Protein AF-A0A1B6AV57-F1 (afdb_monomer)

Foldseek 3Di:
DDDDDDDDDDDPDDPDPPPDDDPPVVVVVVVVDQDPVNVLLVVVLVQLVVVCVVVVLQDALVRSCVVCVVVVNDDDSVSSNVSCVVVVRGHDDPDDPPDDPDDDPPDDDDDDDD

Nearest PDB structures (foldseek):
  8c6j-assembly1_V  TM=6.188E-01  e=7.836E+00  Homo sapiens
  2ezl-assembly1_A  TM=3.489E-01  e=8.851E+00  Muvirus mu

Secondary structure (DSSP, 8-state):
------------------PPPPPHHHHHHHHHS--HHHHHHHHHHHHHHHHHHHTTT---HHHHHHHHHHTT----HHHHHHHHHHTT--PPPS-------PPPTTS-PPPPP-

Solvent-accessible surface area (backbone atoms only — not comparable to full-atom values): 7524 Å² total; per-residue (Å²): 141,81,90,80,89,81,85,80,73,83,77,84,71,84,76,77,85,70,75,75,79,73,55,74,66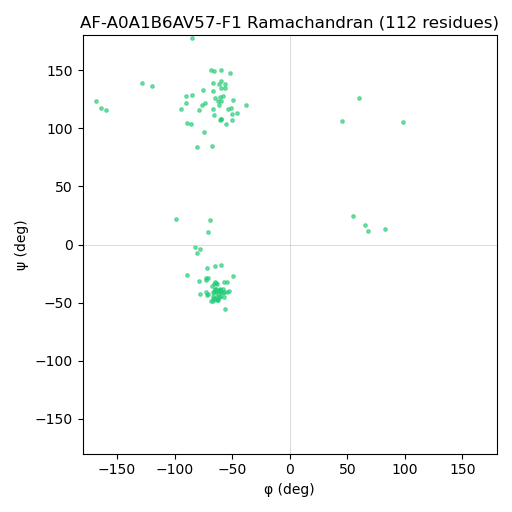,62,60,48,52,66,69,70,50,74,47,78,63,51,55,52,49,52,53,50,49,52,52,56,49,50,56,27,58,79,48,74,36,52,50,31,51,71,56,48,45,54,48,36,51,72,75,68,46,94,68,58,63,69,55,46,44,48,50,30,58,74,70,71,55,66,29,62,70,97,60,81,80,78,73,72,82,78,78,64,88,86,59,87,72,82,80,83,86,130

Sequence (114 aa):
MTRSATISGPSRSAGNWRSPRPPYYATNKRKEEPSQRALRDEELKKEITRVHEENYGAYGARKIWHHLQREGIEAARCTVEHLMRVLGRAGAVRSEKRHATVPDPATKRPKDLV

Radius of gyration: 31.86 Å; Cα contacts (8 Å, |Δi|>4): 52; chains: 1; bounding box: 70×72×95 Å

pLDDT: mean 73.36, std 13.9, range [40.94, 91.62]

Mean predicted aligned error: 16.63 Å

Structure (mmCIF, N/CA/C/O backbone):
data_A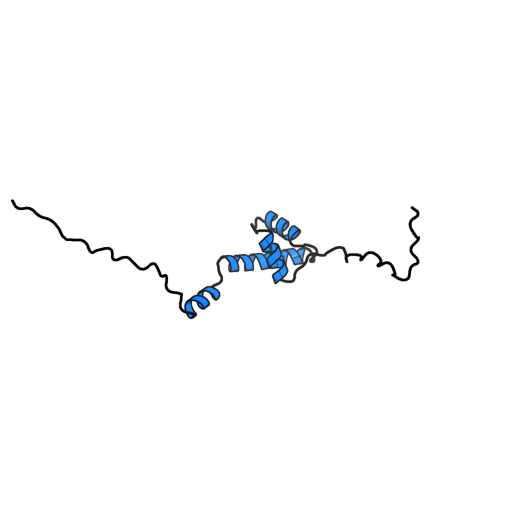F-A0A1B6AV57-F1
#
_entry.id   AF-A0A1B6AV57-F1
#
loop_
_atom_site.group_PDB
_atom_site.id
_atom_site.type_symbol
_atom_site.label_atom_id
_atom_site.label_alt_id
_atom_site.label_comp_id
_atom_site.label_asym_id
_atom_site.label_entity_id
_atom_site.label_seq_id
_atom_site.pdbx_PDB_ins_code
_atom_site.Cartn_x
_atom_site.Cartn_y
_atom_site.Cartn_z
_atom_site.occupancy
_atom_site.B_iso_or_equiv
_atom_site.auth_seq_id
_atom_site.auth_comp_id
_atom_site.auth_asym_id
_atom_site.auth_atom_id
_atom_site.pdbx_PDB_model_num
ATOM 1 N N . MET A 1 1 ? -43.008 55.597 39.326 1.00 50.09 1 MET A N 1
ATOM 2 C CA . MET A 1 1 ? -42.555 56.467 38.213 1.00 50.09 1 MET A CA 1
ATOM 3 C C . MET A 1 1 ? -41.198 57.007 38.642 1.00 50.09 1 MET A C 1
ATOM 5 O O . MET A 1 1 ? -41.178 57.729 39.619 1.00 50.09 1 MET A O 1
ATOM 9 N N . THR A 1 2 ? -40.063 56.458 38.205 1.00 43.41 2 THR A N 1
ATOM 10 C CA . THR A 1 2 ? -39.308 56.759 36.963 1.00 43.41 2 THR A CA 1
ATOM 11 C C . THR A 1 2 ? -38.309 55.599 36.722 1.00 43.41 2 THR A C 1
ATOM 13 O O . THR A 1 2 ? -37.660 55.153 37.656 1.00 43.41 2 THR A O 1
ATOM 16 N N . ARG A 1 3 ? -38.402 54.832 35.627 1.00 44.06 3 ARG A N 1
ATOM 17 C CA . ARG A 1 3 ? -37.737 54.971 34.308 1.00 44.06 3 ARG A CA 1
ATOM 18 C C . ARG A 1 3 ? -36.190 54.944 34.307 1.00 44.06 3 ARG A C 1
ATOM 20 O O . ARG A 1 3 ? -35.571 55.807 34.915 1.00 44.06 3 ARG A O 1
ATOM 27 N N . SER A 1 4 ? -35.671 54.027 33.464 1.00 40.94 4 SER A N 1
ATOM 28 C CA . SER A 1 4 ? -34.347 53.968 32.789 1.00 40.94 4 SER A CA 1
ATOM 29 C C . SER A 1 4 ? -33.295 53.076 33.484 1.00 40.94 4 SER A C 1
ATOM 31 O O . SER A 1 4 ? -32.848 53.408 34.570 1.00 40.94 4 SER A O 1
ATOM 33 N N . ALA A 1 5 ? -32.924 51.865 33.019 1.00 52.38 5 ALA A N 1
ATOM 34 C CA . ALA A 1 5 ? -32.347 51.453 31.717 1.00 52.38 5 ALA A CA 1
ATOM 35 C C . ALA A 1 5 ? -31.222 52.417 31.297 1.00 52.38 5 ALA A C 1
ATOM 37 O O . ALA A 1 5 ? -31.516 53.558 30.977 1.00 52.38 5 ALA A O 1
ATOM 38 N N . THR A 1 6 ? -29.934 52.070 31.352 1.00 57.97 6 THR A N 1
ATOM 39 C CA . THR A 1 6 ? -29.251 51.140 30.439 1.00 57.97 6 THR A CA 1
ATOM 40 C C . THR A 1 6 ? -27.865 50.770 31.003 1.00 57.97 6 THR A C 1
ATOM 42 O O . THR A 1 6 ? -27.031 51.642 31.225 1.00 57.97 6 THR A O 1
ATOM 45 N N . ILE A 1 7 ? -27.565 49.480 31.198 1.00 52.59 7 ILE A N 1
ATOM 46 C CA . ILE A 1 7 ? -26.170 49.043 31.377 1.00 52.59 7 ILE A CA 1
ATOM 47 C C . ILE A 1 7 ? -25.605 48.827 29.974 1.00 52.59 7 ILE A C 1
ATOM 49 O O . ILE A 1 7 ? -25.955 47.870 29.286 1.00 52.59 7 ILE A O 1
ATOM 53 N N . SER A 1 8 ? -24.787 49.784 29.541 1.00 54.00 8 SER A N 1
ATOM 54 C CA . SER A 1 8 ? -23.938 49.702 28.355 1.00 54.00 8 SER A CA 1
ATOM 55 C C . SER A 1 8 ? -23.134 48.396 28.388 1.00 54.00 8 SER A C 1
ATOM 57 O O . SER A 1 8 ? -22.306 48.193 29.275 1.00 54.00 8 SER A O 1
ATOM 59 N N . GLY A 1 9 ? -23.425 47.481 27.461 1.00 51.84 9 GLY A N 1
ATOM 60 C CA . GLY A 1 9 ? -22.663 46.246 27.296 1.00 51.84 9 GLY A CA 1
ATOM 61 C C . GLY A 1 9 ? -21.248 46.541 26.781 1.00 51.84 9 GLY A C 1
ATOM 62 O O . GLY A 1 9 ? -21.050 47.521 26.058 1.00 51.84 9 GLY A O 1
ATOM 63 N N . PRO A 1 10 ? -20.245 45.717 27.124 1.00 51.09 10 PRO A N 1
ATOM 64 C CA . PRO A 1 10 ? -18.881 45.960 26.692 1.00 51.09 10 PRO A CA 1
ATOM 65 C C . PRO A 1 10 ? -18.760 45.848 25.167 1.00 51.09 10 PRO A C 1
ATOM 67 O O . PRO A 1 10 ? -19.132 44.848 24.550 1.00 51.09 10 PRO A O 1
ATOM 70 N N . SER A 1 11 ? -18.216 46.919 24.590 1.00 53.47 11 SER A N 1
ATOM 71 C CA . SER A 1 11 ? -17.697 47.035 23.229 1.00 53.47 11 SER A CA 1
ATOM 72 C C . SER A 1 11 ? -16.984 45.751 22.790 1.00 53.47 11 SER A C 1
ATOM 74 O O . SER A 1 11 ? -15.998 45.337 23.404 1.00 53.47 11 SER A O 1
ATOM 76 N N . ARG A 1 12 ? -17.476 45.122 21.713 1.00 51.50 12 ARG A N 1
ATOM 77 C CA . ARG A 1 12 ? -16.753 44.075 20.980 1.00 51.50 12 ARG A CA 1
ATOM 78 C C . ARG A 1 12 ? -15.544 44.723 20.310 1.00 51.50 12 ARG A C 1
ATOM 80 O O . ARG A 1 12 ? -15.607 45.127 19.151 1.00 51.50 12 ARG A O 1
ATOM 87 N N . SER A 1 13 ? -14.450 44.839 21.052 1.00 51.12 13 SER A N 1
ATOM 88 C CA . SER A 1 13 ? -13.145 45.153 20.494 1.00 51.12 13 SER A CA 1
ATOM 89 C C . SER A 1 13 ? -12.791 44.092 19.451 1.00 51.12 13 SER A C 1
ATOM 91 O O . SER A 1 13 ? -12.900 42.887 19.682 1.00 51.12 13 SER A O 1
ATOM 93 N N . ALA A 1 14 ? -12.438 44.570 18.260 1.00 56.53 14 ALA A N 1
ATOM 94 C CA . ALA A 1 14 ? -12.084 43.761 17.109 1.00 56.53 14 ALA A CA 1
ATOM 95 C C . ALA A 1 14 ? -10.940 42.798 17.466 1.00 56.53 14 ALA A C 1
ATOM 97 O O . ALA A 1 14 ? -9.778 43.189 17.582 1.00 56.53 14 ALA A O 1
ATOM 98 N N . GLY A 1 15 ? -11.289 41.527 17.660 1.00 52.19 15 GLY A N 1
ATOM 99 C CA . GLY A 1 15 ? -10.337 40.444 17.844 1.00 52.19 15 GLY A CA 1
ATOM 100 C C . GLY A 1 15 ? -9.529 40.243 16.567 1.00 52.19 15 GLY A C 1
ATOM 101 O O . GLY A 1 15 ? -10.047 39.820 15.539 1.00 52.19 15 GLY A O 1
ATOM 102 N N . ASN A 1 16 ? -8.249 40.578 16.649 1.00 64.19 16 ASN A N 1
ATOM 103 C CA . ASN A 1 16 ? -7.199 40.312 15.679 1.00 64.19 16 ASN A CA 1
ATOM 104 C C . ASN A 1 16 ? -7.175 38.825 15.252 1.00 64.19 16 ASN A C 1
ATOM 106 O O . ASN A 1 16 ? -6.695 37.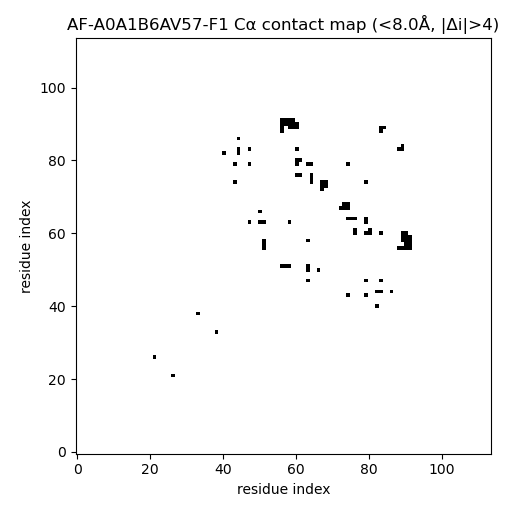975 15.998 1.00 64.19 16 ASN A O 1
ATOM 110 N N . TRP A 1 17 ? -7.620 38.519 14.026 1.00 56.62 17 TRP A N 1
ATOM 111 C CA . TRP A 1 17 ? -7.589 37.184 13.390 1.00 56.62 17 TRP A CA 1
ATOM 112 C C . TRP A 1 17 ? -6.180 36.688 13.022 1.00 56.62 17 TRP A C 1
ATOM 114 O O . TRP A 1 17 ? -6.011 35.837 12.149 1.00 56.62 17 TRP A O 1
ATOM 124 N N . ARG A 1 18 ? -5.130 37.221 13.649 1.00 62.72 18 ARG A N 1
ATOM 125 C CA . ARG A 1 18 ? -3.769 36.732 13.454 1.00 62.72 18 ARG A CA 1
ATOM 126 C C . ARG A 1 18 ? -3.591 35.495 14.324 1.00 62.72 18 ARG A C 1
ATOM 128 O O . ARG A 1 18 ? -3.102 35.587 15.445 1.00 62.72 18 ARG A O 1
ATOM 135 N N . SER A 1 19 ? -4.015 34.339 13.811 1.00 62.12 19 SER A N 1
ATOM 136 C CA . SER A 1 19 ? -3.708 33.045 14.422 1.00 62.12 19 SER A CA 1
ATOM 137 C C . SER A 1 19 ? -2.194 32.962 14.666 1.00 62.12 19 SER A C 1
ATOM 139 O O . SER A 1 19 ? -1.427 33.049 13.699 1.00 62.12 19 SER A O 1
ATOM 141 N N . PRO A 1 20 ? -1.731 32.854 15.927 1.00 71.56 20 PRO A N 1
ATOM 142 C CA . PRO A 1 20 ? -0.309 32.790 16.222 1.00 71.56 20 PRO A CA 1
ATOM 143 C C . PRO A 1 20 ? 0.309 31.584 15.525 1.00 71.56 20 PRO A C 1
ATOM 145 O O . PRO A 1 20 ? -0.246 30.482 15.557 1.00 71.56 20 PRO A O 1
ATOM 148 N N . ARG A 1 21 ? 1.464 31.787 14.885 1.00 69.25 21 ARG A N 1
ATOM 149 C CA . ARG A 1 21 ? 2.225 30.682 14.302 1.00 69.25 21 ARG A CA 1
ATOM 150 C C . ARG A 1 21 ? 2.575 29.722 15.452 1.00 69.25 21 ARG A C 1
ATOM 152 O O . ARG A 1 21 ? 3.145 30.187 16.440 1.00 69.25 21 ARG A O 1
ATOM 159 N N . PRO A 1 22 ? 2.202 28.432 15.380 1.00 71.69 22 PRO A N 1
ATOM 160 C CA . PRO A 1 22 ? 2.398 27.518 16.498 1.00 71.69 22 PRO A CA 1
ATOM 161 C C . PRO A 1 22 ? 3.890 27.425 16.859 1.00 71.69 22 PRO A C 1
ATOM 163 O O . PRO A 1 22 ? 4.725 27.409 15.948 1.00 71.69 22 PRO A O 1
ATOM 166 N N . PRO A 1 23 ? 4.240 27.372 18.160 1.00 73.62 23 PRO A N 1
ATOM 167 C CA . PRO A 1 23 ? 5.625 27.230 18.593 1.00 73.62 23 PRO A CA 1
ATOM 168 C C . PRO A 1 23 ? 6.209 25.932 18.030 1.00 73.62 23 PRO A C 1
ATOM 170 O O . PRO A 1 23 ? 5.484 24.958 17.821 1.00 73.62 23 PRO A O 1
ATOM 173 N N . TYR A 1 24 ? 7.519 25.902 17.790 1.00 72.94 24 TYR A N 1
ATOM 174 C CA . TYR A 1 24 ? 8.174 24.803 17.068 1.00 72.94 24 TYR A CA 1
ATOM 175 C C . TYR A 1 24 ? 7.889 23.410 17.668 1.00 72.94 24 TYR A C 1
ATOM 177 O O . TYR A 1 24 ? 7.738 22.423 16.947 1.00 72.94 24 TYR A O 1
ATOM 185 N N . TYR A 1 25 ? 7.715 23.332 18.988 1.00 65.06 25 TYR A N 1
ATOM 186 C CA . TYR A 1 25 ? 7.349 22.102 19.687 1.00 65.06 25 TYR A CA 1
ATOM 187 C C . TYR A 1 25 ? 5.927 21.617 19.365 1.00 65.06 25 TYR A C 1
ATOM 189 O O . TYR A 1 25 ? 5.692 20.417 19.252 1.00 65.06 25 TYR A O 1
ATOM 197 N N . ALA A 1 26 ? 4.971 22.531 19.170 1.00 61.41 26 ALA A N 1
ATOM 198 C CA . ALA A 1 26 ? 3.591 22.190 18.822 1.00 61.41 26 ALA A CA 1
ATOM 199 C C . ALA A 1 26 ? 3.476 21.656 17.386 1.00 61.41 26 ALA A C 1
ATOM 201 O O . ALA A 1 26 ? 2.617 20.822 17.099 1.00 61.41 26 ALA A O 1
ATOM 202 N N . THR A 1 27 ? 4.367 22.087 16.485 1.00 61.47 27 THR A N 1
ATOM 203 C CA . THR A 1 27 ? 4.457 21.496 15.143 1.00 61.47 27 THR A CA 1
ATOM 204 C C . THR A 1 27 ? 5.076 20.103 15.147 1.00 61.47 27 THR A C 1
ATOM 206 O O . THR A 1 27 ? 4.702 19.290 14.308 1.00 61.47 27 THR A O 1
ATOM 209 N N . ASN A 1 28 ? 5.982 19.813 16.086 1.00 62.00 28 ASN A N 1
ATOM 210 C CA . ASN A 1 28 ? 6.620 18.501 16.197 1.00 62.00 28 ASN A CA 1
ATOM 211 C C . ASN A 1 28 ? 5.700 17.470 16.862 1.00 62.00 28 ASN A C 1
ATOM 213 O O . ASN A 1 28 ? 5.532 16.392 16.306 1.00 62.00 28 ASN A O 1
ATOM 217 N N . LYS A 1 29 ? 4.982 17.828 17.935 1.00 60.38 29 LYS A N 1
ATOM 218 C CA . LYS A 1 29 ? 3.996 16.925 18.561 1.00 60.38 29 LYS A CA 1
ATOM 219 C C . LYS A 1 29 ? 2.894 16.456 17.605 1.00 60.38 29 LYS A C 1
ATOM 221 O O . LYS A 1 29 ? 2.527 15.290 17.606 1.00 60.38 29 LYS A O 1
ATOM 226 N N . ARG A 1 30 ? 2.416 17.335 16.714 1.00 57.66 30 ARG A N 1
ATOM 227 C CA . ARG A 1 30 ? 1.454 16.966 15.654 1.00 57.66 30 ARG A CA 1
ATOM 228 C C . ARG A 1 30 ? 2.003 15.977 14.620 1.00 57.66 30 ARG A C 1
ATOM 230 O O . ARG A 1 30 ? 1.216 15.414 13.869 1.00 57.66 30 ARG A O 1
ATOM 237 N N . LYS A 1 31 ? 3.327 15.827 14.519 1.00 59.28 31 LYS A N 1
ATOM 238 C CA . LYS A 1 31 ? 3.975 14.830 13.654 1.00 59.28 31 LYS A CA 1
ATOM 239 C C . LYS A 1 31 ? 4.191 13.499 14.374 1.00 59.28 31 LYS A C 1
ATOM 241 O O . LYS A 1 31 ? 4.293 12.482 13.702 1.00 59.28 31 LYS A O 1
ATOM 246 N N . GLU A 1 32 ? 4.296 13.528 15.700 1.00 56.44 32 GLU A N 1
ATOM 247 C CA . GLU A 1 32 ? 4.531 12.349 16.541 1.00 56.44 32 GLU A CA 1
ATOM 248 C C . GLU A 1 32 ? 3.251 11.539 16.768 1.00 56.44 32 GLU A C 1
ATOM 250 O O . GLU A 1 32 ? 3.313 10.317 16.860 1.00 56.44 32 GLU A O 1
ATOM 255 N N . GLU A 1 33 ? 2.087 12.191 16.806 1.00 60.53 33 GLU A N 1
ATOM 256 C CA . GLU A 1 33 ? 0.806 11.490 16.874 1.00 60.53 33 GLU A CA 1
ATOM 257 C C . GLU A 1 33 ? 0.419 10.964 15.481 1.00 60.53 33 GLU A C 1
ATOM 259 O O . GLU A 1 33 ? 0.187 11.766 14.564 1.00 60.53 33 GLU A O 1
ATOM 264 N N . PRO A 1 34 ? 0.328 9.634 15.279 1.00 62.19 34 PRO A N 1
ATOM 265 C CA . PRO A 1 34 ? -0.110 9.094 14.006 1.00 62.19 34 PRO A CA 1
ATOM 266 C C . PRO A 1 34 ? -1.535 9.578 13.741 1.00 62.19 34 PRO A C 1
ATOM 268 O O . PRO A 1 34 ? -2.469 9.325 14.502 1.00 62.19 34 PRO A O 1
ATOM 271 N N . SER A 1 35 ? -1.707 10.306 12.638 1.00 71.75 35 SER A N 1
ATOM 272 C CA . SER A 1 35 ? -3.032 10.669 12.145 1.00 71.75 35 SER A CA 1
ATOM 273 C C . SER A 1 35 ? -3.899 9.410 12.036 1.00 71.75 35 SER A C 1
ATOM 275 O O . SER A 1 35 ? -3.403 8.353 11.657 1.00 71.75 35 SER A O 1
ATOM 277 N N . GLN A 1 36 ? -5.211 9.528 12.249 1.00 72.88 36 GLN A N 1
ATOM 278 C CA . GLN A 1 36 ? -6.175 8.447 11.980 1.00 72.88 36 GLN A CA 1
ATOM 279 C C . GLN A 1 36 ? -6.004 7.822 10.578 1.00 72.88 36 GLN A C 1
ATOM 281 O O . GLN A 1 36 ? -6.308 6.652 10.366 1.00 72.88 36 GLN A O 1
ATOM 286 N N . ARG A 1 37 ? -5.479 8.593 9.613 1.00 72.75 37 ARG A N 1
ATOM 287 C CA . ARG A 1 37 ? -5.104 8.097 8.281 1.00 72.75 37 ARG A CA 1
ATOM 288 C C . ARG A 1 37 ? -3.867 7.203 8.305 1.00 72.75 37 ARG A C 1
ATOM 290 O O . ARG A 1 37 ? -3.880 6.168 7.664 1.00 72.75 37 ARG A O 1
ATOM 297 N N . ALA A 1 38 ? -2.839 7.575 9.066 1.00 75.38 38 ALA A N 1
ATOM 298 C CA . ALA A 1 38 ? -1.616 6.788 9.198 1.00 75.38 38 ALA A CA 1
ATOM 299 C C . ALA A 1 38 ? -1.891 5.427 9.854 1.00 75.38 38 ALA A C 1
ATOM 301 O O . ALA A 1 38 ? -1.353 4.426 9.401 1.00 75.38 38 ALA A O 1
ATOM 302 N N . LEU A 1 39 ? -2.784 5.380 10.849 1.00 81.75 39 LEU A N 1
ATOM 303 C CA . LEU A 1 39 ? -3.223 4.121 11.462 1.00 81.75 39 LEU A CA 1
ATOM 304 C C . LEU A 1 39 ? -3.931 3.212 10.445 1.00 81.75 39 LEU A C 1
ATOM 306 O O . LEU A 1 39 ? -3.561 2.050 10.300 1.00 81.75 39 LEU A O 1
ATOM 310 N N . ARG A 1 40 ? -4.876 3.760 9.667 1.00 83.81 40 ARG A N 1
ATOM 311 C CA . ARG A 1 40 ? -5.515 3.022 8.562 1.00 83.81 40 ARG A CA 1
ATOM 312 C C . ARG A 1 40 ? -4.515 2.560 7.506 1.00 83.81 40 ARG A C 1
ATOM 314 O O . ARG A 1 40 ? -4.624 1.450 6.999 1.00 83.81 40 ARG A O 1
ATOM 321 N N . ASP A 1 41 ? -3.547 3.401 7.163 1.00 85.69 41 ASP A N 1
ATOM 322 C CA . ASP A 1 41 ? -2.520 3.064 6.182 1.00 85.69 41 ASP A CA 1
ATOM 323 C C . ASP A 1 41 ? -1.613 1.934 6.692 1.00 85.69 41 ASP A C 1
ATOM 325 O O . ASP A 1 41 ? -1.180 1.095 5.906 1.00 85.69 41 ASP A O 1
ATOM 329 N N . GLU A 1 42 ? -1.335 1.868 7.995 1.00 85.38 42 GLU A N 1
ATOM 330 C CA . GLU A 1 42 ? -0.614 0.747 8.606 1.00 85.38 42 GLU A CA 1
ATOM 331 C C . GLU A 1 42 ? -1.406 -0.562 8.563 1.00 85.38 42 GLU A C 1
ATOM 333 O O . GLU A 1 42 ? -0.828 -1.606 8.257 1.00 85.38 42 GLU A O 1
ATOM 338 N N . GLU A 1 43 ? -2.717 -0.520 8.805 1.00 88.25 43 GLU A N 1
ATOM 339 C CA . GLU A 1 43 ? -3.596 -1.684 8.631 1.00 88.25 43 GLU A CA 1
ATOM 340 C C . GLU A 1 43 ? -3.626 -2.137 7.166 1.00 88.25 43 GLU A C 1
ATOM 342 O O . GLU A 1 43 ? -3.389 -3.309 6.869 1.00 88.25 43 GLU A O 1
ATOM 347 N N . LEU A 1 44 ? -3.790 -1.197 6.231 1.00 87.31 44 LEU A N 1
ATOM 348 C CA . LEU A 1 44 ? -3.758 -1.477 4.795 1.00 87.31 44 LEU A CA 1
ATOM 349 C C . LEU A 1 44 ? -2.417 -2.066 4.347 1.00 87.31 44 LEU A C 1
ATOM 351 O O . LEU A 1 44 ? -2.397 -2.967 3.512 1.00 87.31 44 LEU A O 1
ATOM 355 N N . LYS A 1 45 ? -1.285 -1.609 4.899 1.00 88.38 45 LYS A N 1
ATOM 356 C CA . LYS A 1 45 ? 0.038 -2.188 4.599 1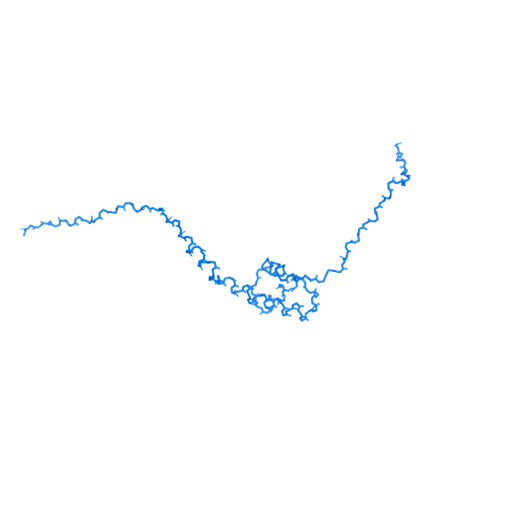.00 88.38 45 LYS A CA 1
ATOM 357 C C . LYS A 1 45 ? 0.122 -3.665 4.984 1.00 88.38 45 LYS A C 1
ATOM 359 O O . LYS A 1 45 ? 0.742 -4.433 4.243 1.00 88.38 45 LYS A O 1
ATOM 364 N N . LYS A 1 46 ? -0.473 -4.059 6.116 1.00 90.00 46 LYS A N 1
ATOM 365 C CA . LYS A 1 46 ? -0.505 -5.462 6.565 1.00 90.00 46 LYS A CA 1
ATOM 366 C C . LYS A 1 46 ? -1.326 -6.313 5.602 1.00 90.00 46 LYS A C 1
ATOM 368 O O . LYS A 1 46 ? -0.827 -7.337 5.144 1.00 90.00 46 LYS A O 1
ATOM 373 N N . GLU A 1 47 ? -2.506 -5.838 5.211 1.00 88.88 47 GLU A N 1
ATOM 374 C CA . GLU A 1 47 ? -3.370 -6.586 4.294 1.00 88.88 47 G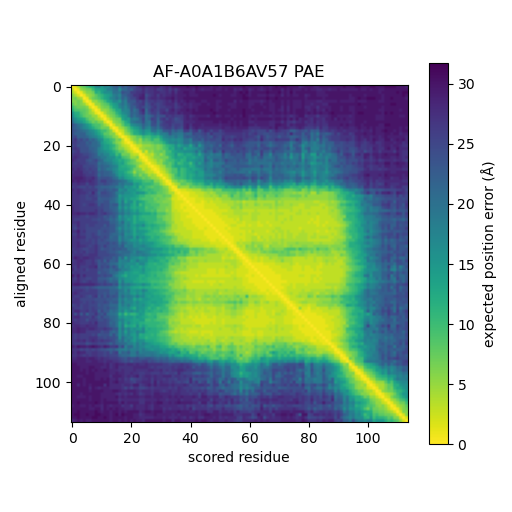LU A CA 1
ATOM 375 C C . GLU A 1 47 ? -2.761 -6.703 2.892 1.00 88.88 47 GLU A C 1
ATOM 377 O O . GLU A 1 47 ? -2.684 -7.788 2.322 1.00 88.88 47 GLU A O 1
ATOM 382 N N . ILE A 1 48 ? -2.209 -5.606 2.359 1.00 87.06 48 ILE A N 1
ATOM 383 C CA . ILE A 1 48 ? -1.489 -5.606 1.075 1.00 87.06 48 ILE A CA 1
ATOM 384 C C . ILE A 1 48 ? -0.329 -6.608 1.103 1.00 87.06 48 ILE A C 1
ATOM 386 O O . ILE A 1 48 ? -0.089 -7.298 0.114 1.00 87.06 48 ILE A O 1
ATOM 390 N N . THR A 1 49 ? 0.396 -6.688 2.220 1.00 86.88 49 THR A N 1
ATOM 391 C CA . THR A 1 49 ? 1.518 -7.618 2.394 1.00 86.88 49 THR A CA 1
ATOM 392 C C . THR A 1 49 ? 1.046 -9.067 2.398 1.00 86.88 49 THR A C 1
ATOM 394 O O . THR A 1 49 ? 1.578 -9.867 1.629 1.00 86.88 49 THR A O 1
ATOM 397 N N . ARG A 1 50 ? 0.009 -9.372 3.185 1.00 89.94 50 ARG A N 1
ATOM 398 C CA . ARG A 1 50 ? -0.613 -10.696 3.264 1.00 89.94 50 ARG A CA 1
ATOM 399 C C . ARG A 1 50 ? -1.090 -11.170 1.891 1.00 89.94 50 ARG A C 1
ATOM 401 O O . ARG A 1 50 ? -0.628 -12.197 1.404 1.00 89.94 50 ARG A O 1
ATOM 408 N N . VAL A 1 51 ? -1.921 -10.376 1.216 1.00 87.56 51 VAL A N 1
ATOM 409 C CA . VAL A 1 51 ? -2.457 -10.705 -0.117 1.00 87.56 51 VAL A CA 1
ATOM 410 C C . VAL A 1 51 ? -1.328 -10.863 -1.136 1.00 87.56 51 VAL A C 1
ATOM 412 O O . VAL A 1 51 ? -1.368 -11.746 -1.992 1.00 87.56 51 VAL A O 1
ATOM 415 N N . HIS A 1 52 ? -0.295 -10.022 -1.071 1.00 85.69 52 HIS A N 1
ATOM 416 C CA . HIS A 1 52 ? 0.846 -10.135 -1.974 1.00 85.69 52 HIS A CA 1
ATOM 417 C C . HIS A 1 52 ? 1.628 -11.439 -1.760 1.00 85.69 52 HIS A C 1
ATOM 419 O O . HIS A 1 52 ? 2.067 -12.038 -2.738 1.00 85.69 52 HIS A O 1
ATOM 425 N N . GLU A 1 53 ? 1.809 -11.883 -0.518 1.00 85.12 53 GLU A N 1
ATOM 426 C CA . GLU A 1 53 ? 2.499 -13.137 -0.186 1.00 85.12 53 GLU A CA 1
ATOM 427 C C . GLU A 1 53 ? 1.668 -14.369 -0.552 1.00 85.12 53 GLU A C 1
ATOM 429 O O . GLU A 1 53 ? 2.189 -15.268 -1.209 1.00 85.12 53 GLU A O 1
ATOM 434 N N . GLU A 1 54 ? 0.367 -14.362 -0.252 1.00 87.31 54 GLU A N 1
ATOM 435 C CA . GLU A 1 54 ? -0.575 -15.420 -0.649 1.00 87.31 54 GLU A CA 1
ATOM 436 C C . GLU A 1 54 ? -0.614 -15.627 -2.175 1.00 87.31 54 GLU A C 1
ATOM 438 O O . GLU A 1 54 ? -0.785 -16.743 -2.659 1.00 87.31 54 GLU A O 1
ATOM 443 N N . ASN A 1 55 ? -0.414 -14.556 -2.951 1.00 84.25 55 ASN A N 1
ATOM 444 C CA . ASN A 1 55 ? -0.414 -14.587 -4.415 1.00 84.25 55 ASN A CA 1
ATOM 445 C C . ASN A 1 55 ? 1.006 -14.641 -5.021 1.00 84.25 55 ASN A C 1
ATOM 447 O O . ASN A 1 55 ? 1.194 -14.252 -6.179 1.00 84.25 55 ASN A O 1
ATOM 451 N N . TYR A 1 56 ? 2.009 -15.092 -4.255 1.00 79.44 56 TYR A N 1
ATOM 452 C CA . TYR A 1 56 ? 3.408 -15.277 -4.685 1.00 79.44 56 TYR A CA 1
ATOM 453 C C . TYR A 1 56 ? 4.076 -14.022 -5.283 1.00 79.44 56 TYR A C 1
ATOM 455 O O . TYR A 1 56 ? 4.982 -14.111 -6.109 1.00 79.44 56 TYR A O 1
ATOM 463 N N . GLY A 1 57 ? 3.596 -12.829 -4.935 1.00 79.44 57 GLY A N 1
ATOM 464 C CA . GLY A 1 57 ? 4.049 -11.561 -5.511 1.00 79.44 57 GLY A CA 1
ATOM 465 C C . GLY A 1 57 ? 3.690 -11.348 -6.984 1.00 79.44 57 GLY A C 1
ATOM 466 O O . GLY A 1 57 ? 4.154 -10.403 -7.622 1.00 79.44 57 GLY A O 1
ATOM 467 N N . ALA A 1 58 ? 2.813 -12.179 -7.550 1.00 80.75 58 ALA A N 1
ATOM 468 C CA . ALA A 1 58 ? 2.342 -11.998 -8.919 1.00 80.75 58 ALA A CA 1
ATOM 469 C C . ALA A 1 58 ? 1.385 -10.801 -9.058 1.00 80.75 58 ALA A C 1
ATOM 471 O O . ALA A 1 58 ? 1.142 -10.303 -10.163 1.00 80.75 58 ALA A O 1
ATOM 472 N N . TYR A 1 59 ? 0.785 -10.350 -7.954 1.00 86.94 59 TYR A N 1
ATOM 473 C CA . TYR A 1 59 ? -0.227 -9.304 -7.980 1.00 86.94 59 TYR A CA 1
ATOM 474 C C . TYR A 1 59 ? 0.387 -7.912 -7.848 1.00 86.94 59 TYR A C 1
ATOM 476 O O . TYR A 1 59 ? 1.035 -7.575 -6.866 1.00 86.94 59 TYR A O 1
ATOM 484 N N . GLY A 1 60 ? 0.128 -7.077 -8.855 1.00 85.62 60 GLY A N 1
ATOM 485 C CA . GLY A 1 60 ? 0.381 -5.640 -8.787 1.00 85.62 60 GLY A CA 1
ATOM 486 C C . GLY A 1 60 ? -0.772 -4.876 -8.135 1.00 85.62 60 GLY A C 1
ATOM 487 O O . GLY A 1 60 ? -1.837 -5.436 -7.862 1.00 85.62 60 GLY A O 1
ATOM 488 N N . ALA A 1 61 ? -0.593 -3.563 -7.987 1.00 86.69 61 ALA A N 1
ATOM 489 C CA . ALA A 1 61 ? -1.519 -2.682 -7.272 1.00 86.69 61 ALA A CA 1
ATOM 490 C C . ALA A 1 61 ? -2.975 -2.772 -7.735 1.00 86.69 61 ALA A C 1
ATOM 492 O O . ALA A 1 61 ? -3.882 -2.816 -6.912 1.00 86.69 61 ALA A O 1
ATOM 493 N N . ARG A 1 62 ? -3.218 -2.893 -9.046 1.00 88.19 62 ARG A N 1
ATOM 494 C CA . ARG A 1 62 ? -4.576 -3.056 -9.584 1.00 88.19 62 ARG A CA 1
ATOM 495 C C . ARG A 1 62 ? -5.251 -4.347 -9.103 1.00 88.19 62 ARG A C 1
ATOM 497 O O . ARG A 1 62 ? -6.434 -4.319 -8.786 1.00 88.19 62 ARG A O 1
ATOM 504 N N . LYS A 1 63 ? -4.531 -5.475 -9.079 1.00 90.62 63 LYS A N 1
ATOM 505 C CA . LYS A 1 63 ? -5.100 -6.768 -8.660 1.00 90.62 63 LYS A CA 1
ATOM 506 C C . LYS A 1 63 ? -5.333 -6.804 -7.153 1.00 90.62 63 LYS A C 1
ATOM 508 O O . LYS A 1 63 ? -6.387 -7.263 -6.734 1.00 90.62 63 LYS A O 1
ATOM 513 N N . ILE A 1 64 ? -4.398 -6.260 -6.373 1.00 89.75 64 ILE A N 1
ATOM 514 C CA . ILE A 1 64 ? -4.545 -6.130 -4.917 1.00 89.75 64 ILE A CA 1
ATOM 515 C C . ILE A 1 64 ? -5.720 -5.214 -4.578 1.00 89.75 64 ILE A C 1
ATOM 517 O O . ILE A 1 64 ? -6.555 -5.594 -3.774 1.00 89.75 64 ILE A O 1
ATOM 521 N N . TRP A 1 65 ? -5.862 -4.069 -5.250 1.00 91.62 65 TRP A N 1
ATOM 522 C CA . TRP A 1 65 ? -7.007 -3.178 -5.047 1.00 91.62 65 TRP A CA 1
ATOM 523 C C . TRP A 1 65 ? -8.349 -3.880 -5.299 1.00 91.62 65 TRP A C 1
ATOM 525 O O . TRP A 1 65 ? -9.254 -3.790 -4.477 1.00 91.62 65 TRP A O 1
ATOM 535 N N . HIS A 1 66 ? -8.469 -4.645 -6.388 1.00 90.94 66 HIS A N 1
ATOM 536 C CA . HIS A 1 66 ? -9.676 -5.441 -6.628 1.00 90.94 66 HIS A CA 1
ATOM 537 C C . HIS A 1 66 ? -9.883 -6.550 -5.590 1.00 90.94 66 HIS A C 1
ATOM 539 O O . HIS A 1 66 ? -11.025 -6.895 -5.309 1.00 90.94 66 HIS A O 1
ATOM 545 N N . HIS A 1 67 ? -8.811 -7.124 -5.044 1.00 90.69 67 HIS A N 1
ATOM 546 C CA . HIS A 1 67 ? -8.907 -8.128 -3.988 1.00 90.69 67 HIS A CA 1
ATOM 547 C C . HIS A 1 67 ? -9.420 -7.512 -2.681 1.00 90.69 67 HIS A C 1
ATOM 549 O O . HIS A 1 67 ? -10.424 -7.977 -2.157 1.00 90.69 67 HIS A O 1
ATOM 555 N N . LEU A 1 68 ? -8.841 -6.386 -2.259 1.00 89.25 68 LEU A N 1
ATOM 556 C CA . LEU A 1 68 ? -9.281 -5.621 -1.088 1.00 89.25 68 LEU A CA 1
ATOM 557 C C . LEU A 1 68 ? -10.746 -5.183 -1.209 1.00 89.25 68 LEU A C 1
ATOM 559 O O . LEU A 1 68 ? -11.520 -5.327 -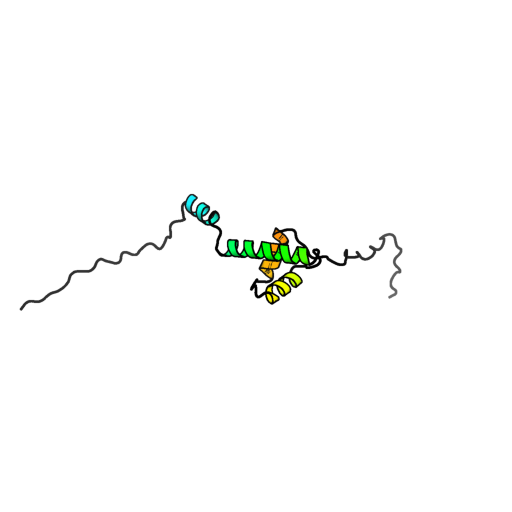0.268 1.00 89.25 68 LEU A O 1
ATOM 563 N N . GLN A 1 69 ? -11.165 -4.736 -2.398 1.00 89.62 69 GLN A N 1
ATOM 564 C CA . GLN A 1 69 ? -12.562 -4.376 -2.651 1.00 89.62 69 GLN A CA 1
ATOM 565 C C . GLN A 1 69 ? -13.509 -5.580 -2.503 1.00 89.62 69 GLN A C 1
ATOM 567 O O . GLN A 1 69 ? -14.647 -5.417 -2.070 1.00 89.62 69 GLN A O 1
ATOM 572 N N . ARG A 1 70 ? -13.060 -6.794 -2.857 1.00 88.44 70 ARG A N 1
ATOM 573 C CA . ARG A 1 70 ? -13.848 -8.028 -2.684 1.00 88.44 70 ARG A CA 1
ATOM 574 C C . ARG A 1 70 ? -13.952 -8.456 -1.224 1.00 88.44 70 ARG A C 1
ATOM 576 O O . ARG A 1 70 ? -14.949 -9.067 -0.862 1.00 88.44 70 ARG A O 1
ATOM 583 N N . GLU A 1 71 ? -12.958 -8.127 -0.411 1.00 87.94 71 GLU A N 1
ATOM 584 C CA . GLU A 1 71 ? -12.969 -8.349 1.039 1.00 87.94 71 GLU A CA 1
ATOM 585 C C . GLU A 1 71 ? -13.724 -7.246 1.802 1.00 87.94 71 GLU A C 1
ATOM 587 O O . GLU A 1 71 ? -13.889 -7.333 3.015 1.00 87.94 71 GLU A O 1
ATOM 592 N N . GLY A 1 72 ? -14.226 -6.222 1.099 1.00 88.00 72 GLY A N 1
ATOM 593 C CA . GLY A 1 72 ? -14.985 -5.117 1.690 1.00 88.00 72 GLY A CA 1
ATOM 594 C C . GLY A 1 72 ? -14.116 -4.006 2.284 1.00 88.00 72 GLY A C 1
ATOM 595 O O . GLY A 1 72 ? -14.623 -3.153 3.008 1.00 88.00 72 GLY A O 1
ATOM 596 N N . ILE A 1 73 ? -12.817 -3.988 1.978 1.00 86.50 73 ILE A N 1
ATOM 597 C CA . ILE A 1 73 ? -11.889 -2.955 2.439 1.00 86.50 73 ILE A CA 1
ATOM 598 C C . ILE A 1 73 ? -11.881 -1.815 1.419 1.00 86.50 73 ILE A C 1
ATOM 600 O O . ILE A 1 73 ? -11.285 -1.911 0.344 1.00 86.50 73 ILE A O 1
ATOM 604 N N . GLU A 1 74 ? -12.536 -0.708 1.767 1.00 83.62 74 GLU A N 1
ATOM 605 C CA . GLU A 1 74 ? -12.563 0.491 0.932 1.00 83.62 74 GLU A CA 1
ATOM 606 C C . GLU A 1 74 ? -11.219 1.230 0.990 1.00 83.62 74 GLU A C 1
ATOM 608 O O . GLU A 1 74 ? -10.947 2.035 1.883 1.00 83.62 74 GLU A O 1
ATOM 613 N N . ALA A 1 75 ? -10.369 0.966 -0.001 1.00 85.88 75 ALA A N 1
ATOM 614 C CA . ALA A 1 75 ? -9.121 1.682 -0.219 1.00 85.88 75 ALA A CA 1
ATOM 615 C C . ALA A 1 75 ? -9.125 2.359 -1.591 1.00 85.88 75 ALA A C 1
ATOM 617 O O . ALA A 1 75 ? -9.482 1.763 -2.612 1.00 85.88 75 ALA A O 1
ATOM 618 N N . ALA A 1 76 ? -8.668 3.610 -1.641 1.00 87.94 76 ALA A N 1
ATOM 619 C CA . ALA A 1 76 ? -8.439 4.271 -2.915 1.00 87.94 76 ALA A CA 1
ATOM 620 C C . ALA A 1 76 ? -7.287 3.579 -3.657 1.00 87.94 76 ALA A C 1
ATOM 622 O O . ALA A 1 76 ? -6.249 3.255 -3.074 1.00 87.94 76 ALA A O 1
ATOM 623 N N . ARG A 1 77 ? -7.435 3.406 -4.973 1.00 87.38 77 ARG A N 1
ATOM 624 C CA . ARG A 1 77 ? -6.404 2.786 -5.817 1.00 87.38 77 ARG A CA 1
ATOM 625 C C . ARG A 1 77 ? -5.041 3.479 -5.682 1.00 87.38 77 ARG A C 1
ATOM 627 O O . ARG A 1 77 ? -4.019 2.802 -5.612 1.00 87.38 77 ARG A O 1
ATOM 634 N N . CYS A 1 78 ? -5.031 4.811 -5.611 1.00 88.56 78 CYS A N 1
ATOM 635 C CA . CYS A 1 78 ? -3.810 5.599 -5.436 1.00 88.56 78 CYS A CA 1
ATOM 636 C C . CYS A 1 78 ? -3.119 5.330 -4.089 1.00 88.56 78 CYS A C 1
ATOM 638 O O . CYS A 1 78 ? -1.891 5.327 -4.035 1.00 88.56 78 CYS A O 1
ATOM 640 N N . THR A 1 79 ? -3.881 5.042 -3.027 1.00 89.06 79 THR A N 1
ATOM 641 C CA . THR A 1 79 ? -3.336 4.643 -1.723 1.00 89.06 79 THR A CA 1
ATOM 642 C C . THR A 1 79 ? -2.659 3.285 -1.826 1.00 89.06 79 THR A C 1
ATOM 644 O O . THR A 1 79 ? -1.516 3.147 -1.408 1.00 89.06 79 THR A O 1
ATOM 647 N N . VAL A 1 80 ? -3.301 2.302 -2.462 1.00 88.19 80 VAL A N 1
ATOM 648 C CA . VAL A 1 80 ? -2.705 0.970 -2.669 1.00 88.19 80 VAL A CA 1
ATOM 649 C C . VAL A 1 80 ? -1.413 1.067 -3.488 1.00 88.19 80 VAL A C 1
ATOM 651 O O . VAL A 1 80 ? -0.397 0.487 -3.111 1.00 88.19 80 VAL A O 1
ATOM 654 N N . GLU A 1 81 ? -1.419 1.844 -4.575 1.00 88.44 81 GLU A N 1
ATOM 655 C CA . GLU A 1 81 ? -0.231 2.094 -5.404 1.00 88.44 81 GLU A CA 1
ATOM 656 C C . GLU A 1 81 ? 0.900 2.767 -4.607 1.00 88.44 81 GLU A C 1
ATOM 658 O O . GLU A 1 81 ? 2.055 2.342 -4.691 1.00 88.44 81 GLU A O 1
ATOM 663 N N . HIS A 1 82 ? 0.580 3.782 -3.797 1.00 88.62 82 HIS A N 1
ATOM 664 C CA . HIS A 1 82 ? 1.553 4.449 -2.934 1.00 88.62 82 HIS A CA 1
ATOM 665 C C . HIS A 1 82 ? 2.128 3.499 -1.875 1.00 88.62 82 HIS A C 1
ATOM 667 O O . HIS A 1 82 ? 3.346 3.413 -1.730 1.00 88.62 82 HIS A O 1
ATOM 673 N N . LEU A 1 83 ? 1.275 2.749 -1.173 1.00 88.31 83 LEU A N 1
ATOM 674 C CA . LEU A 1 83 ? 1.684 1.819 -0.122 1.00 88.31 83 LEU A CA 1
ATOM 675 C C . LEU A 1 83 ? 2.543 0.678 -0.669 1.00 88.31 83 LEU A C 1
ATOM 677 O O . LEU A 1 83 ? 3.564 0.352 -0.069 1.00 88.31 83 LEU A O 1
ATOM 681 N N . MET A 1 84 ? 2.210 0.130 -1.839 1.00 87.31 84 MET A N 1
ATOM 682 C CA . MET A 1 84 ? 3.066 -0.854 -2.508 1.00 87.31 84 MET A CA 1
ATOM 683 C C . MET A 1 84 ? 4.439 -0.279 -2.863 1.00 87.31 84 MET A C 1
ATOM 685 O O . MET A 1 84 ? 5.448 -0.951 -2.657 1.00 87.31 84 MET A O 1
ATOM 689 N N . ARG A 1 85 ? 4.500 0.979 -3.326 1.00 86.31 85 ARG A N 1
ATOM 690 C CA . ARG A 1 85 ? 5.771 1.656 -3.620 1.00 86.31 85 ARG A CA 1
ATOM 691 C C . ARG A 1 85 ? 6.610 1.886 -2.363 1.00 86.31 85 ARG A C 1
ATOM 693 O O . ARG A 1 85 ? 7.817 1.684 -2.413 1.00 86.31 85 ARG A O 1
ATOM 700 N N . VAL A 1 86 ? 5.985 2.273 -1.249 1.00 87.38 86 VAL A N 1
ATOM 701 C CA . VAL A 1 86 ? 6.659 2.442 0.052 1.00 87.38 86 VAL A CA 1
ATOM 702 C C . VAL A 1 86 ? 7.196 1.109 0.576 1.00 87.38 86 VAL A C 1
ATOM 704 O O . VAL A 1 86 ? 8.298 1.065 1.110 1.00 87.38 86 VAL A O 1
ATOM 707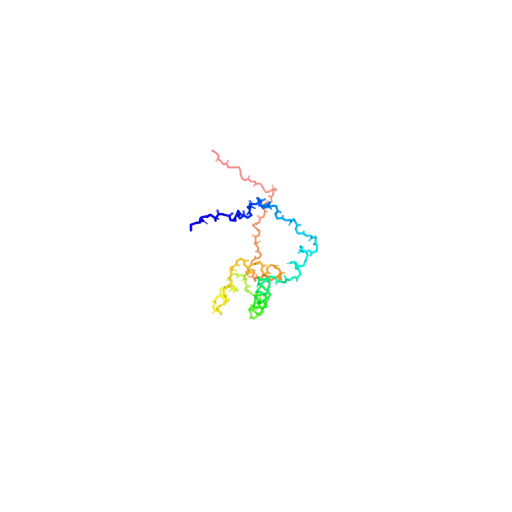 N N . LEU A 1 87 ? 6.449 0.020 0.387 1.00 84.50 87 LEU A N 1
ATOM 708 C CA . LEU A 1 87 ? 6.860 -1.332 0.779 1.00 84.50 87 LEU A CA 1
ATOM 709 C C . LEU A 1 87 ? 7.861 -1.977 -0.197 1.00 84.50 87 LEU A C 1
ATOM 711 O O . LEU A 1 87 ? 8.300 -3.097 0.047 1.00 84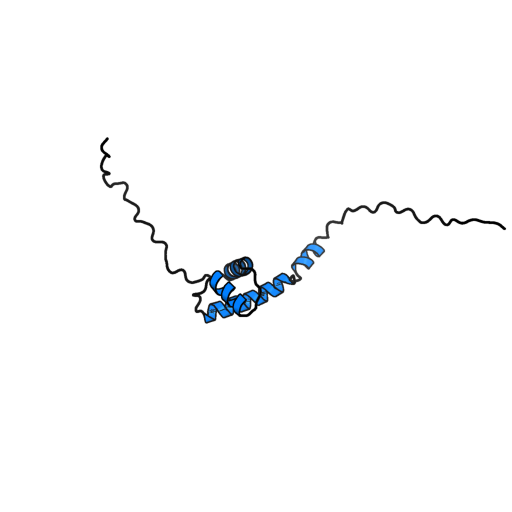.50 87 LEU A O 1
ATOM 715 N N . GLY A 1 88 ? 8.191 -1.322 -1.316 1.00 82.56 88 GLY A N 1
ATOM 716 C CA . GLY A 1 88 ? 9.056 -1.887 -2.356 1.00 82.56 88 GLY A CA 1
ATOM 717 C C . GLY A 1 88 ? 8.458 -3.103 -3.076 1.00 82.56 88 GLY A C 1
ATOM 718 O O . GLY A 1 88 ? 9.185 -3.845 -3.731 1.00 82.56 88 GLY A O 1
ATOM 719 N N . ARG A 1 89 ? 7.142 -3.325 -2.967 1.00 79.06 89 ARG A N 1
ATOM 720 C CA . ARG A 1 89 ? 6.443 -4.453 -3.592 1.00 79.06 89 ARG A CA 1
ATOM 721 C C . ARG A 1 89 ? 5.972 -4.053 -4.984 1.00 79.06 89 ARG A C 1
ATOM 723 O O . ARG A 1 89 ? 5.285 -3.048 -5.159 1.00 79.06 89 ARG A O 1
ATOM 730 N N . ALA A 1 90 ? 6.312 -4.861 -5.978 1.00 74.50 90 ALA A N 1
ATOM 731 C CA . ALA A 1 90 ? 5.859 -4.699 -7.350 1.00 74.50 90 ALA A CA 1
ATOM 732 C C . ALA A 1 90 ? 5.269 -6.021 -7.832 1.00 74.50 90 ALA A C 1
ATOM 734 O O . ALA A 1 90 ? 5.822 -7.083 -7.567 1.00 74.50 90 ALA A O 1
ATOM 735 N N . GLY A 1 91 ? 4.152 -5.949 -8.556 1.00 75.81 91 GLY A N 1
ATOM 736 C CA . GLY A 1 91 ? 3.596 -7.142 -9.184 1.00 75.81 91 GLY A CA 1
ATOM 737 C C . GLY A 1 91 ? 4.523 -7.670 -10.271 1.00 75.81 91 GLY A C 1
ATOM 738 O O . GLY A 1 91 ? 5.191 -6.886 -10.949 1.00 75.81 91 GLY A O 1
ATOM 739 N N . ALA A 1 92 ? 4.512 -8.985 -10.478 1.00 69.44 92 ALA A N 1
ATOM 740 C CA . ALA A 1 92 ? 5.248 -9.616 -11.567 1.00 69.44 92 ALA A CA 1
ATOM 741 C C . ALA A 1 92 ? 4.890 -8.987 -12.930 1.00 69.44 92 ALA A C 1
ATOM 743 O O . ALA A 1 92 ? 3.752 -9.063 -13.403 1.00 69.44 92 ALA A O 1
ATOM 744 N N . VAL A 1 93 ? 5.879 -8.370 -13.579 1.00 64.31 93 VAL A N 1
ATOM 745 C CA . VAL A 1 93 ? 5.763 -7.838 -14.941 1.00 64.31 93 VAL A CA 1
ATOM 746 C C . VAL A 1 93 ? 6.273 -8.912 -15.902 1.00 64.31 93 VAL A C 1
ATOM 748 O O . VAL A 1 93 ? 7.441 -9.278 -15.858 1.00 64.31 93 VAL A O 1
ATOM 751 N N . ARG A 1 94 ? 5.405 -9.427 -16.786 1.00 61.00 94 ARG A N 1
ATOM 752 C CA . ARG A 1 94 ? 5.710 -10.538 -17.719 1.00 61.00 94 ARG A CA 1
ATOM 753 C C . ARG A 1 94 ? 6.681 -10.169 -18.860 1.00 61.00 94 ARG A C 1
ATOM 755 O O . ARG A 1 94 ? 6.860 -10.939 -19.797 1.00 61.00 94 ARG A O 1
ATOM 762 N N . SER A 1 95 ? 7.332 -9.017 -18.825 1.00 53.78 95 SER A N 1
ATOM 763 C CA . SER A 1 95 ? 8.196 -8.633 -19.936 1.00 53.78 95 SER A CA 1
ATOM 764 C C . SER A 1 95 ? 9.209 -7.585 -19.528 1.00 53.78 95 SER A C 1
ATOM 766 O O . SER A 1 95 ? 8.854 -6.434 -19.267 1.00 53.78 95 SER A O 1
ATOM 768 N N . GLU A 1 96 ? 10.477 -7.973 -19.586 1.00 57.44 96 GLU A N 1
ATOM 769 C CA . GLU A 1 96 ? 11.520 -7.067 -20.042 1.00 57.44 96 GLU A CA 1
ATOM 770 C C . GLU A 1 96 ? 11.037 -6.437 -21.356 1.00 57.44 96 GLU A C 1
ATOM 772 O O . GLU A 1 96 ? 10.612 -7.140 -22.281 1.00 57.44 96 GLU A O 1
ATOM 777 N N . LYS A 1 97 ? 10.995 -5.103 -21.420 1.00 56.59 97 LYS A N 1
ATOM 778 C CA . LYS A 1 97 ? 10.691 -4.409 -22.673 1.00 56.59 97 LYS A CA 1
ATOM 779 C C . LYS A 1 97 ? 11.772 -4.827 -23.667 1.00 56.59 97 LYS A C 1
ATOM 781 O O . LYS A 1 97 ? 12.910 -4.391 -23.532 1.00 56.59 97 LYS A O 1
ATOM 786 N N . ARG A 1 98 ? 11.436 -5.663 -24.657 1.00 59.31 98 ARG A N 1
ATOM 787 C CA . ARG A 1 98 ? 12.340 -5.908 -25.785 1.00 59.31 98 ARG A CA 1
ATOM 788 C C . ARG A 1 98 ? 12.578 -4.568 -26.464 1.00 59.31 98 ARG A C 1
ATOM 790 O O . ARG A 1 98 ? 11.680 -4.024 -27.104 1.00 59.31 98 ARG A O 1
ATOM 797 N N . HIS A 1 99 ? 13.778 -4.033 -26.291 1.00 60.62 99 HIS A N 1
ATOM 798 C CA . HIS A 1 99 ? 14.256 -2.949 -27.124 1.00 60.62 99 HIS A CA 1
ATOM 799 C C . HIS A 1 99 ? 14.281 -3.469 -28.563 1.00 60.62 99 HIS A C 1
ATOM 801 O O . HIS A 1 99 ? 14.808 -4.552 -28.826 1.00 60.62 99 HIS A O 1
ATOM 807 N N . ALA A 1 100 ? 13.644 -2.736 -29.477 1.00 62.59 100 ALA A N 1
ATOM 808 C CA . ALA A 1 100 ? 13.773 -3.022 -30.897 1.00 62.59 100 ALA A CA 1
ATOM 809 C C . ALA A 1 100 ? 15.263 -2.979 -31.258 1.00 62.59 100 ALA A C 1
A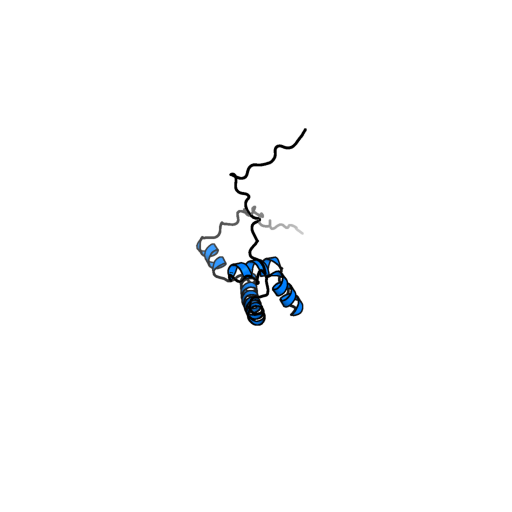TOM 811 O O . ALA A 1 100 ? 15.982 -2.108 -30.761 1.00 62.59 100 ALA A O 1
ATOM 812 N N . THR A 1 101 ? 15.716 -3.929 -32.079 1.00 69.69 101 THR A N 1
ATOM 813 C CA . THR A 1 101 ? 17.085 -3.984 -32.598 1.00 69.69 101 THR A CA 1
ATOM 814 C C . THR A 1 101 ? 17.493 -2.595 -33.075 1.00 69.69 101 THR A C 1
ATOM 816 O O . THR A 1 101 ? 16.897 -2.072 -34.016 1.00 69.69 101 THR A O 1
ATOM 819 N N . VAL A 1 102 ? 18.462 -1.975 -32.399 1.00 70.81 102 VAL A N 1
ATOM 820 C CA . VAL A 1 102 ? 18.999 -0.677 -32.812 1.00 70.81 102 VAL A CA 1
ATOM 821 C C . VAL A 1 102 ? 19.715 -0.906 -34.147 1.00 70.81 102 VAL A C 1
ATOM 823 O O . VAL A 1 102 ? 20.651 -1.706 -34.178 1.00 70.81 102 VAL A O 1
ATOM 826 N N . PRO A 1 103 ? 19.272 -0.292 -35.259 1.00 66.19 103 PRO A N 1
ATOM 827 C CA . PRO A 1 103 ? 19.924 -0.489 -36.545 1.00 66.19 103 PRO A CA 1
ATOM 828 C C . PRO A 1 103 ? 21.331 0.113 -36.512 1.00 66.19 103 PRO A C 1
ATOM 830 O O . PRO A 1 103 ? 21.515 1.254 -36.084 1.00 66.19 103 PRO A O 1
ATOM 833 N N . ASP A 1 104 ? 22.310 -0.661 -36.976 1.00 71.88 104 ASP A N 1
ATOM 834 C CA . ASP A 1 104 ? 23.708 -0.242 -37.054 1.00 71.88 104 ASP A CA 1
ATOM 835 C C . ASP A 1 104 ? 23.847 0.963 -38.011 1.00 71.88 104 ASP A C 1
ATOM 837 O O . ASP A 1 104 ? 23.442 0.859 -39.181 1.00 71.88 104 ASP A O 1
ATOM 841 N N . PRO A 1 105 ? 24.403 2.107 -37.555 1.00 68.69 105 PRO A N 1
ATOM 842 C CA . PRO A 1 105 ? 24.623 3.281 -38.398 1.00 68.69 105 PRO A CA 1
ATOM 843 C C . PRO A 1 105 ? 25.544 3.021 -39.601 1.00 68.69 105 PRO A C 1
ATOM 845 O O . PRO A 1 105 ? 25.515 3.810 -40.544 1.00 68.69 105 PRO A O 1
ATOM 848 N N . ALA A 1 106 ? 26.327 1.936 -39.610 1.00 69.62 106 ALA A N 1
ATOM 849 C CA . ALA A 1 106 ? 27.197 1.561 -40.726 1.00 69.62 106 ALA A CA 1
ATOM 850 C C . ALA A 1 106 ? 26.461 0.851 -41.883 1.00 69.62 106 ALA A C 1
ATOM 852 O O . ALA A 1 106 ? 27.045 0.616 -42.946 1.00 69.62 106 ALA A O 1
ATOM 853 N N . THR A 1 107 ? 25.177 0.516 -41.719 1.00 68.25 107 THR A N 1
ATOM 854 C CA . THR A 1 107 ? 24.408 -0.194 -42.751 1.00 68.25 107 THR A CA 1
ATOM 855 C C . THR A 1 107 ? 24.060 0.744 -43.914 1.00 68.25 107 THR A C 1
ATOM 857 O O . THR A 1 107 ? 23.395 1.765 -43.728 1.00 68.25 107 THR A O 1
ATOM 860 N N . LYS A 1 108 ? 24.480 0.395 -45.139 1.00 70.25 108 LYS A N 1
ATOM 861 C CA . LYS A 1 108 ? 24.194 1.154 -46.372 1.00 70.25 108 LYS A CA 1
ATOM 862 C C . LYS A 1 108 ? 22.677 1.235 -46.603 1.00 70.25 108 LYS A C 1
ATOM 864 O O . LYS A 1 108 ? 22.049 0.243 -46.964 1.00 70.25 108 LYS A O 1
ATOM 869 N N . ARG A 1 109 ? 22.087 2.413 -46.389 1.00 69.50 109 ARG A N 1
ATOM 870 C CA . ARG A 1 109 ? 20.660 2.663 -46.647 1.00 69.50 109 ARG A CA 1
ATOM 871 C C . ARG A 1 109 ? 20.425 2.804 -48.159 1.00 69.50 109 ARG A C 1
ATOM 873 O O . ARG A 1 109 ? 21.197 3.522 -48.802 1.00 69.50 109 ARG A O 1
ATOM 880 N N . PRO A 1 110 ? 19.412 2.140 -48.745 1.00 76.25 110 PRO A N 1
ATOM 881 C CA . PRO A 1 110 ? 19.040 2.395 -50.132 1.00 76.25 110 PRO A CA 1
ATOM 882 C C . PRO A 1 110 ? 18.597 3.859 -50.270 1.00 76.25 110 PRO A C 1
ATOM 884 O O . PRO A 1 110 ? 17.928 4.386 -49.385 1.00 76.25 110 PRO A O 1
ATOM 887 N N . LYS A 1 111 ? 19.019 4.533 -51.347 1.00 73.69 111 LYS A N 1
ATOM 888 C CA . LYS A 1 111 ? 18.524 5.878 -51.664 1.00 73.69 111 LYS A CA 1
ATOM 889 C C . LYS A 1 111 ? 17.126 5.733 -52.247 1.00 73.69 111 LYS A C 1
ATOM 891 O O . LYS A 1 111 ? 16.972 5.061 -53.266 1.00 73.69 111 LYS A O 1
ATOM 896 N N . ASP A 1 112 ? 16.148 6.339 -51.587 1.00 76.69 112 ASP A N 1
ATOM 897 C CA . ASP A 1 112 ? 14.779 6.423 -52.084 1.00 76.69 112 ASP A CA 1
ATOM 898 C C . ASP A 1 112 ? 14.762 7.067 -53.480 1.00 76.69 112 ASP A C 1
ATOM 900 O O . ASP A 1 112 ? 15.468 8.046 -53.740 1.00 76.69 112 ASP A O 1
ATOM 904 N N . LEU A 1 113 ? 14.001 6.459 -54.391 1.00 66.00 113 LEU A N 1
ATOM 905 C CA . LEU A 1 113 ? 13.839 6.909 -55.772 1.00 66.00 113 LEU A CA 1
ATOM 906 C C . LEU A 1 113 ? 12.730 7.974 -55.818 1.00 66.00 113 LEU A C 1
ATOM 908 O O . LEU A 1 113 ? 11.644 7.739 -55.287 1.00 66.00 113 LEU A O 1
ATOM 912 N N . VAL A 1 114 ? 13.029 9.127 -56.428 1.00 56.62 114 VAL A N 1
ATOM 913 C CA . VAL A 1 114 ? 12.089 10.222 -56.750 1.00 56.62 114 VAL A CA 1
ATOM 914 C C . VAL A 1 114 ? 11.608 10.069 -58.183 1.00 56.62 114 VAL A C 1
ATOM 916 O O . VAL A 1 114 ? 12.466 9.744 -59.037 1.00 56.62 114 VAL A O 1
#